Protein AF-A0A7T0C0B8-F1 (afdb_monomer_lite)

Radius of gyration: 15.34 Å; chains: 1; bounding box: 35×32×50 Å

Organism: NCBI:txid2705534

Structure (mmCIF, N/CA/C/O backbone):
data_AF-A0A7T0C0B8-F1
#
_entry.id   AF-A0A7T0C0B8-F1
#
loop_
_atom_site.group_PDB
_atom_site.id
_atom_site.type_symbol
_atom_site.label_atom_id
_atom_site.label_alt_id
_atom_site.label_comp_id
_atom_site.label_asym_id
_atom_site.label_entity_id
_atom_site.label_seq_id
_atom_site.pdbx_PDB_ins_code
_atom_site.Cartn_x
_atom_site.Cartn_y
_atom_site.Cartn_z
_atom_site.occupancy
_atom_site.B_iso_or_equiv
_atom_site.auth_seq_id
_atom_site.auth_comp_id
_atom_site.auth_asym_id
_atom_site.auth_atom_id
_atom_site.pdbx_PDB_model_num
ATOM 1 N N . MET A 1 1 ? 10.229 -8.286 -28.063 1.00 73.81 1 MET A N 1
ATOM 2 C CA . MET A 1 1 ? 9.673 -7.223 -27.199 1.00 73.81 1 MET A CA 1
ATOM 3 C C . MET A 1 1 ? 10.512 -5.974 -27.407 1.00 73.81 1 MET A C 1
ATOM 5 O O . MET A 1 1 ? 11.732 -6.103 -27.375 1.00 73.81 1 MET A O 1
ATOM 9 N N . SER A 1 2 ? 9.906 -4.822 -27.710 1.00 91.25 2 SER A N 1
ATOM 10 C CA . SER A 1 2 ? 10.667 -3.584 -27.929 1.00 91.25 2 SER A CA 1
ATOM 11 C C . SER A 1 2 ? 11.226 -3.025 -26.610 1.00 91.25 2 SER A C 1
ATOM 13 O O . SER A 1 2 ? 10.792 -3.414 -25.524 1.00 91.25 2 SER A O 1
ATOM 15 N N . SER A 1 3 ? 12.187 -2.099 -26.694 1.00 87.25 3 SER A N 1
ATOM 16 C CA . SER A 1 3 ? 12.702 -1.374 -25.517 1.00 87.25 3 SER A CA 1
ATOM 17 C C . SER A 1 3 ? 11.592 -0.594 -24.791 1.00 87.25 3 SER A C 1
ATOM 19 O O . SER A 1 3 ? 11.528 -0.570 -23.559 1.00 87.25 3 SER A O 1
ATOM 21 N N . LEU A 1 4 ? 10.658 -0.022 -25.561 1.00 87.75 4 LEU A N 1
ATOM 22 C CA . LEU A 1 4 ? 9.497 0.680 -25.022 1.00 87.75 4 LEU A CA 1
ATOM 23 C C . LEU A 1 4 ? 8.561 -0.279 -24.278 1.00 87.75 4 LEU A C 1
ATOM 25 O O . LEU A 1 4 ? 8.197 -0.002 -23.139 1.00 87.75 4 LEU A O 1
ATOM 29 N N . ASP A 1 5 ? 8.248 -1.436 -24.868 1.00 87.81 5 ASP A N 1
ATOM 30 C CA . ASP A 1 5 ? 7.419 -2.457 -24.214 1.00 87.81 5 ASP A CA 1
ATOM 31 C C . ASP A 1 5 ? 8.063 -2.926 -22.904 1.00 87.81 5 ASP A C 1
ATOM 33 O O . ASP A 1 5 ? 7.402 -3.036 -21.872 1.00 87.81 5 ASP A O 1
ATOM 37 N N . ARG A 1 6 ? 9.382 -3.152 -22.915 1.00 88.12 6 ARG A N 1
ATOM 38 C CA . ARG A 1 6 ? 10.131 -3.553 -21.719 1.00 88.12 6 ARG A CA 1
ATOM 39 C C . ARG A 1 6 ? 9.990 -2.531 -20.595 1.00 88.12 6 ARG A C 1
ATOM 41 O O . ARG A 1 6 ? 9.699 -2.902 -19.458 1.00 88.12 6 ARG A O 1
ATOM 48 N N . THR A 1 7 ? 10.114 -1.252 -20.931 1.00 87.81 7 THR A N 1
ATOM 49 C CA . THR A 1 7 ? 9.954 -0.153 -19.977 1.00 87.81 7 THR A CA 1
ATOM 50 C C . THR A 1 7 ? 8.516 -0.061 -19.469 1.00 87.81 7 THR A C 1
ATOM 52 O O . THR A 1 7 ? 8.295 0.062 -18.268 1.00 87.81 7 THR A O 1
ATOM 55 N N . MET A 1 8 ? 7.522 -0.155 -20.351 1.00 85.81 8 MET A N 1
ATOM 56 C CA . MET A 1 8 ? 6.117 0.000 -19.969 1.00 85.81 8 MET A CA 1
ATOM 57 C C . MET A 1 8 ? 5.591 -1.163 -19.125 1.00 85.81 8 MET A C 1
ATOM 59 O O . MET A 1 8 ? 4.790 -0.938 -18.218 1.00 85.81 8 MET A O 1
ATOM 63 N N . PHE A 1 9 ? 6.039 -2.394 -19.384 1.00 85.50 9 PHE A N 1
ATOM 64 C CA . PHE A 1 9 ? 5.460 -3.586 -18.759 1.00 85.50 9 PHE A CA 1
ATOM 65 C C . PHE A 1 9 ? 6.327 -4.216 -17.670 1.00 85.50 9 PHE A C 1
ATOM 67 O O . PHE A 1 9 ? 5.768 -4.788 -16.735 1.00 85.50 9 PHE A O 1
ATOM 74 N N . LEU A 1 10 ? 7.656 -4.075 -17.729 1.00 86.81 10 LEU A N 1
ATOM 75 C CA . LEU A 1 10 ? 8.565 -4.725 -16.779 1.00 86.81 10 LEU A CA 1
ATOM 76 C C . LEU A 1 10 ? 9.329 -3.727 -15.907 1.00 86.81 10 LEU A C 1
ATOM 78 O O . LEU A 1 10 ? 9.302 -3.829 -14.686 1.00 86.81 10 LEU A O 1
ATOM 82 N N . GLU A 1 11 ? 9.979 -2.738 -16.505 1.00 88.94 11 GLU A N 1
ATOM 83 C CA . GLU A 1 11 ? 11.064 -2.013 -15.829 1.00 88.94 11 GLU A CA 1
ATOM 84 C C . GLU A 1 11 ? 10.658 -0.668 -15.240 1.00 88.94 11 GLU A C 1
ATOM 86 O O . GLU A 1 11 ? 11.042 -0.339 -14.124 1.00 88.94 11 GLU A O 1
ATOM 91 N N . GLY A 1 12 ? 9.848 0.102 -15.960 1.00 86.75 12 GLY A N 1
ATOM 92 C CA . GLY A 1 12 ? 9.542 1.473 -15.589 1.00 86.75 12 GLY A CA 1
ATOM 93 C C . GLY A 1 12 ? 8.813 1.590 -14.253 1.00 86.75 12 GLY A C 1
ATOM 94 O O . GLY A 1 12 ? 8.119 0.678 -13.798 1.00 86.75 12 GLY A O 1
ATOM 95 N N . MET A 1 13 ? 8.896 2.778 -13.663 1.00 87.12 13 MET A N 1
ATOM 96 C CA . MET A 1 13 ? 8.198 3.159 -12.432 1.00 87.12 13 MET A CA 1
ATOM 97 C C . MET A 1 13 ? 6.720 2.720 -12.434 1.00 87.12 13 MET A C 1
ATOM 99 O O . MET A 1 13 ? 6.262 2.030 -11.527 1.00 87.12 13 MET A O 1
ATOM 103 N N . ASN A 1 14 ? 6.009 2.980 -13.533 1.00 88.44 14 ASN A N 1
ATOM 104 C CA . ASN A 1 14 ? 4.586 2.658 -13.691 1.00 88.44 14 ASN A CA 1
ATOM 105 C C . ASN A 1 14 ? 4.307 1.240 -14.226 1.00 88.44 14 ASN A C 1
ATOM 107 O O . ASN A 1 14 ? 3.158 0.928 -14.541 1.00 88.44 14 ASN A O 1
ATOM 111 N N . SER A 1 15 ? 5.326 0.392 -14.381 1.00 91.06 15 SER A N 1
ATOM 112 C CA . SER A 1 15 ? 5.143 -0.969 -14.891 1.00 91.06 15 SER A CA 1
ATOM 113 C C . SER A 1 15 ? 4.369 -1.844 -13.902 1.00 91.06 15 SER A C 1
ATOM 115 O O . SER A 1 15 ? 4.496 -1.675 -12.687 1.00 91.06 15 SER A O 1
ATOM 117 N N . GLY A 1 16 ? 3.608 -2.814 -14.412 1.00 90.44 16 GLY A N 1
ATOM 118 C CA . GLY A 1 16 ? 2.847 -3.771 -13.597 1.00 90.44 16 GLY A CA 1
ATOM 119 C C . GLY A 1 16 ? 3.688 -4.879 -12.948 1.00 90.44 16 GLY A C 1
ATOM 120 O O . GLY A 1 16 ? 3.125 -5.786 -12.336 1.00 90.44 16 GLY A O 1
ATOM 121 N N . TYR A 1 17 ? 5.015 -4.840 -13.084 1.00 93.12 17 TYR A N 1
ATOM 122 C CA . TYR A 1 17 ? 5.908 -5.822 -12.472 1.00 93.12 17 TYR A CA 1
ATOM 123 C C . TYR A 1 17 ? 5.776 -5.814 -10.943 1.00 93.12 17 TYR A C 1
ATOM 125 O O . TYR A 1 17 ? 5.729 -4.748 -10.325 1.00 93.12 17 TYR A O 1
ATOM 133 N N . GLY A 1 18 ? 5.713 -6.999 -10.331 1.00 94.25 18 GLY A N 1
ATOM 134 C CA . GLY A 1 18 ? 5.539 -7.162 -8.886 1.00 94.25 18 GLY A CA 1
ATOM 135 C C . GLY A 1 18 ? 4.083 -7.122 -8.407 1.00 94.25 18 GLY A C 1
ATOM 136 O O . GLY A 1 18 ? 3.827 -7.429 -7.245 1.00 94.25 18 GLY A O 1
ATOM 137 N N . VAL A 1 19 ? 3.109 -6.760 -9.260 1.00 95.62 19 VAL A N 1
ATOM 138 C CA . VAL A 1 19 ? 1.687 -6.690 -8.859 1.00 95.62 19 VAL A CA 1
ATOM 139 C C . VAL A 1 19 ? 1.158 -8.063 -8.459 1.00 95.62 19 VAL A C 1
ATOM 141 O O . VAL A 1 19 ? 0.466 -8.176 -7.452 1.00 95.62 19 VAL A O 1
ATOM 144 N N . LYS A 1 20 ? 1.476 -9.111 -9.226 1.00 96.50 20 LYS A N 1
ATOM 145 C CA . LYS A 1 20 ? 0.995 -10.471 -8.948 1.00 96.50 20 LYS A CA 1
ATOM 146 C C . LYS A 1 20 ? 1.5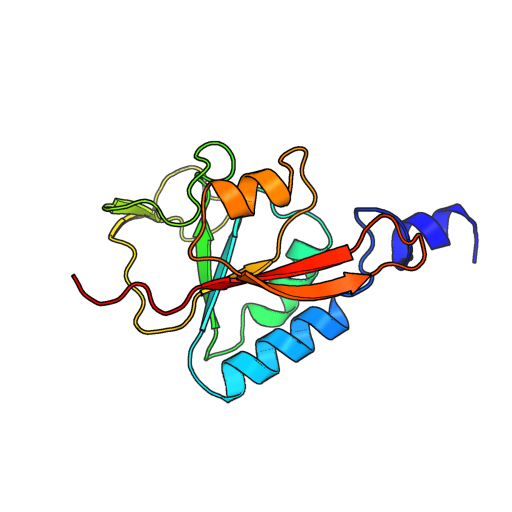12 -10.965 -7.597 1.00 96.50 20 LYS A C 1
ATOM 148 O O . LYS A 1 20 ? 0.748 -11.513 -6.808 1.00 96.50 20 LYS A O 1
ATOM 153 N N . GLU A 1 21 ? 2.793 -10.750 -7.333 1.00 97.38 21 GLU A N 1
ATOM 154 C CA . GLU A 1 21 ? 3.475 -11.143 -6.106 1.00 97.38 21 GLU A CA 1
ATOM 155 C C . GLU A 1 21 ? 2.954 -10.345 -4.904 1.00 97.38 21 GLU A C 1
ATOM 157 O O . GLU A 1 21 ? 2.677 -10.922 -3.854 1.00 97.38 21 GLU A O 1
ATOM 162 N N . ALA A 1 22 ? 2.732 -9.038 -5.076 1.00 97.44 22 ALA A N 1
ATOM 163 C CA . ALA A 1 22 ? 2.128 -8.178 -4.063 1.00 97.44 22 ALA A CA 1
ATOM 164 C C . ALA A 1 22 ? 0.701 -8.607 -3.702 1.00 97.44 22 ALA A C 1
ATOM 166 O O . ALA A 1 22 ? 0.357 -8.678 -2.523 1.00 97.44 22 ALA A O 1
ATOM 167 N N . VAL A 1 23 ? -0.120 -8.927 -4.707 1.00 97.75 23 VAL A N 1
ATOM 168 C CA . VAL A 1 23 ? -1.484 -9.439 -4.514 1.00 97.75 23 VAL A CA 1
ATOM 169 C C . VAL A 1 23 ? -1.454 -10.770 -3.771 1.00 97.75 23 VAL A C 1
ATOM 171 O O . VAL A 1 23 ? -2.162 -10.910 -2.778 1.00 97.75 23 VAL A O 1
ATOM 174 N N . ALA A 1 24 ? -0.610 -11.713 -4.197 1.00 98.00 24 ALA A N 1
ATOM 175 C CA . ALA A 1 24 ? -0.488 -13.016 -3.547 1.00 98.00 24 ALA A CA 1
ATOM 176 C C . ALA A 1 24 ? -0.046 -12.886 -2.081 1.00 98.00 24 ALA A C 1
ATOM 178 O O . ALA A 1 24 ? -0.616 -13.532 -1.205 1.00 98.00 24 ALA A O 1
ATOM 179 N N . TYR A 1 25 ? 0.922 -12.009 -1.801 1.00 98.12 25 TYR A N 1
ATOM 180 C CA . TYR A 1 25 ? 1.361 -11.721 -0.439 1.00 98.12 25 TYR A CA 1
ATOM 181 C C . TYR A 1 25 ? 0.225 -11.154 0.424 1.00 98.12 25 TYR A C 1
ATOM 183 O O . TYR A 1 25 ? -0.029 -11.661 1.512 1.00 98.12 25 TYR A O 1
ATOM 191 N N . LEU A 1 26 ? -0.496 -10.137 -0.057 1.00 97.94 26 LEU A N 1
ATOM 192 C CA . LEU A 1 26 ? -1.590 -9.522 0.703 1.00 97.94 26 LEU A CA 1
ATOM 193 C C . LEU A 1 26 ? -2.783 -10.472 0.884 1.00 97.94 26 LEU A C 1
ATOM 195 O O . LEU A 1 26 ? -3.421 -10.447 1.933 1.00 97.94 26 LEU A O 1
ATOM 199 N N . GLN A 1 27 ? -3.057 -11.342 -0.091 1.00 97.62 27 GLN A N 1
ATOM 200 C CA . GLN A 1 27 ? -4.043 -12.416 0.051 1.00 97.62 27 GLN A CA 1
ATOM 201 C C . GLN A 1 27 ? -3.625 -13.433 1.114 1.00 97.62 27 GLN A C 1
ATOM 203 O O . GLN A 1 27 ? -4.453 -13.809 1.935 1.00 97.62 27 GLN A O 1
ATOM 208 N N . ASP A 1 28 ? -2.355 -13.847 1.148 1.00 97.75 28 ASP A N 1
ATOM 209 C CA . ASP A 1 28 ? -1.847 -14.731 2.204 1.00 97.75 28 ASP A CA 1
ATOM 210 C C . ASP A 1 28 ? -2.005 -14.097 3.594 1.00 97.75 28 ASP A C 1
ATOM 212 O O . ASP A 1 28 ? -2.457 -14.760 4.526 1.00 97.75 28 ASP A O 1
ATOM 216 N N . GLN A 1 29 ? -1.720 -12.798 3.729 1.00 97.31 29 GLN A N 1
ATOM 217 C CA . GLN A 1 29 ? -1.958 -12.076 4.982 1.00 97.31 29 GLN A CA 1
ATOM 218 C C . GLN A 1 29 ? -3.450 -12.055 5.352 1.00 97.31 29 GLN A C 1
ATOM 220 O O . GLN A 1 29 ? -3.800 -12.379 6.484 1.00 97.31 29 GLN A O 1
ATOM 225 N N . ALA A 1 30 ? -4.330 -11.762 4.391 1.00 96.44 30 ALA A N 1
ATOM 226 C CA . ALA A 1 30 ? -5.780 -11.730 4.592 1.00 96.44 30 ALA A CA 1
ATOM 227 C C . ALA A 1 30 ? -6.396 -13.114 4.892 1.00 96.44 30 ALA A C 1
ATOM 229 O O . ALA A 1 30 ? -7.435 -13.219 5.546 1.00 96.44 30 ALA A O 1
ATOM 230 N N . ASN A 1 31 ? -5.761 -14.197 4.440 1.00 96.00 31 ASN A N 1
ATOM 231 C CA . ASN A 1 31 ? -6.177 -15.565 4.756 1.00 96.00 31 ASN A CA 1
ATOM 232 C C . ASN A 1 31 ? -5.872 -15.947 6.212 1.00 96.00 31 ASN A C 1
ATOM 234 O O . ASN A 1 31 ? -6.526 -16.831 6.761 1.00 96.00 31 ASN A O 1
ATOM 238 N N . ARG A 1 32 ? -4.896 -15.285 6.847 1.00 95.81 32 ARG A N 1
ATOM 239 C CA . ARG A 1 32 ? -4.542 -15.494 8.263 1.00 95.81 32 ARG A CA 1
ATOM 240 C C . ARG A 1 32 ? -5.424 -14.689 9.216 1.00 95.81 32 ARG A C 1
ATOM 242 O O . ARG A 1 32 ? -5.489 -15.008 10.399 1.00 95.81 32 ARG A O 1
ATOM 249 N N . GLY A 1 33 ? -6.087 -13.654 8.713 1.00 94.19 33 GLY A N 1
ATOM 250 C CA . GLY A 1 33 ? -7.017 -12.824 9.465 1.00 94.19 33 GLY A CA 1
ATOM 251 C C . GLY A 1 33 ? -7.343 -11.525 8.727 1.00 94.19 33 GLY A C 1
ATOM 252 O O . GLY A 1 33 ? -6.721 -11.231 7.707 1.00 94.19 33 GLY A O 1
ATOM 253 N N . PRO A 1 34 ? -8.311 -10.737 9.225 1.00 95.00 34 PRO A N 1
ATOM 254 C CA . PRO A 1 34 ? -8.645 -9.441 8.644 1.00 95.00 34 PRO A CA 1
ATOM 255 C C . PRO A 1 34 ? -7.432 -8.506 8.592 1.00 95.00 34 PRO A C 1
ATOM 257 O O . PRO A 1 34 ? -6.643 -8.456 9.536 1.00 95.00 34 PRO A O 1
ATOM 260 N N . ILE A 1 35 ? -7.309 -7.743 7.506 1.00 95.44 35 ILE A N 1
ATOM 261 C CA . ILE A 1 35 ? -6.293 -6.701 7.328 1.00 95.44 35 ILE A CA 1
ATOM 262 C C . ILE A 1 35 ? -6.937 -5.416 6.803 1.00 95.44 35 ILE A C 1
ATOM 264 O O . ILE A 1 35 ? -7.965 -5.456 6.125 1.00 95.44 35 ILE A O 1
ATOM 268 N N . VAL A 1 36 ? -6.280 -4.284 7.044 1.00 93.88 36 VAL A N 1
ATOM 269 C CA . VAL A 1 36 ? -6.616 -3.010 6.396 1.00 93.88 36 VAL A CA 1
ATOM 270 C C . VAL A 1 36 ? -5.576 -2.716 5.324 1.00 93.88 36 VAL A C 1
ATOM 272 O O . VAL A 1 36 ? -4.379 -2.732 5.599 1.00 93.88 36 VAL A O 1
ATOM 275 N N . LEU A 1 37 ? -6.010 -2.413 4.106 1.00 94.06 37 LEU A N 1
ATOM 276 C CA . LEU A 1 37 ? -5.160 -1.928 3.026 1.00 94.06 37 LEU A CA 1
ATOM 277 C C . LEU A 1 37 ? -5.369 -0.421 2.854 1.00 94.06 37 LEU A C 1
ATOM 279 O O . LEU A 1 37 ? -6.373 0.024 2.297 1.00 94.06 37 LEU A O 1
ATOM 283 N N . ALA A 1 38 ? -4.397 0.360 3.319 1.00 92.62 38 ALA A N 1
ATOM 284 C CA . ALA A 1 38 ? -4.353 1.798 3.117 1.00 92.62 38 ALA A CA 1
ATOM 285 C C . ALA A 1 38 ? -3.966 2.131 1.666 1.00 92.62 38 ALA A C 1
ATOM 287 O O . ALA A 1 38 ? -2.997 1.595 1.120 1.00 92.62 38 ALA A O 1
ATOM 288 N N . VAL A 1 39 ? -4.709 3.048 1.045 1.00 89.44 39 VAL A N 1
ATOM 289 C CA . VAL A 1 39 ? -4.528 3.461 -0.353 1.00 89.44 39 VAL A CA 1
ATOM 290 C C . VAL A 1 39 ? -4.502 4.980 -0.444 1.00 89.44 39 VAL A C 1
ATOM 292 O O . VAL A 1 39 ? -5.467 5.639 -0.057 1.00 89.44 39 VAL A O 1
ATOM 295 N N . SER A 1 40 ? -3.420 5.539 -0.989 1.00 87.94 40 SER A N 1
ATOM 296 C CA . SER A 1 40 ? -3.273 6.989 -1.165 1.00 87.94 40 SER A CA 1
ATOM 297 C C . SER A 1 40 ? -4.359 7.601 -2.062 1.00 87.94 40 SER A C 1
ATOM 299 O O . SER A 1 40 ? -5.055 6.900 -2.797 1.00 87.94 40 SER A O 1
ATOM 301 N N . SER A 1 41 ? -4.488 8.933 -2.042 1.00 78.38 41 SER A N 1
ATOM 302 C CA . SER A 1 41 ? -5.380 9.671 -2.961 1.00 78.38 41 SER A CA 1
ATOM 303 C C . SER A 1 41 ? -5.080 9.399 -4.438 1.00 78.38 41 SER A C 1
ATOM 305 O O . SER A 1 41 ? -5.981 9.367 -5.275 1.00 78.38 41 SER A O 1
ATOM 307 N N . LYS A 1 42 ? -3.796 9.240 -4.772 1.00 80.81 42 LYS A N 1
ATOM 308 C CA . LYS A 1 42 ? -3.289 9.089 -6.140 1.00 80.81 42 LYS A CA 1
ATOM 309 C C . LYS A 1 42 ? -2.280 7.937 -6.186 1.00 80.81 42 LYS A C 1
ATOM 311 O O . LYS A 1 42 ? -1.081 8.191 -6.260 1.00 80.81 42 LYS A O 1
ATOM 316 N N . PRO A 1 43 ? -2.748 6.681 -6.099 1.00 81.19 43 PRO A N 1
ATOM 317 C CA . PRO A 1 43 ? -1.872 5.515 -6.022 1.00 81.19 43 PRO A CA 1
ATOM 318 C C . PRO A 1 43 ? -1.074 5.304 -7.313 1.00 81.19 43 PRO A C 1
ATOM 320 O O . PRO A 1 43 ? 0.115 5.009 -7.249 1.00 81.19 43 PRO A O 1
ATOM 323 N N . GLY A 1 44 ? -1.714 5.492 -8.475 1.00 86.44 44 GLY A N 1
ATOM 324 C CA . GLY A 1 44 ? -1.099 5.240 -9.777 1.00 86.44 44 GLY A CA 1
ATOM 325 C C . GLY A 1 44 ? -0.695 3.776 -9.962 1.00 86.44 44 GLY A C 1
ATOM 326 O O . GLY A 1 44 ? -0.951 2.920 -9.113 1.00 86.44 44 GLY A O 1
ATOM 327 N N . ASN A 1 45 ? -0.051 3.464 -11.083 1.00 88.12 45 ASN A N 1
ATOM 328 C CA . ASN A 1 45 ? 0.548 2.144 -11.263 1.00 88.12 45 ASN A CA 1
ATOM 329 C C . ASN A 1 45 ? 1.883 2.062 -10.501 1.00 88.12 45 ASN A C 1
ATOM 331 O O . ASN A 1 45 ? 2.618 3.048 -10.472 1.00 88.12 45 ASN A O 1
ATOM 335 N N . PRO A 1 46 ? 2.240 0.899 -9.926 1.00 90.88 46 PRO A N 1
ATOM 336 C CA . PRO A 1 46 ? 1.514 -0.377 -9.946 1.00 90.88 46 PRO A CA 1
ATOM 337 C C . PRO A 1 46 ? 0.438 -0.533 -8.856 1.00 90.88 46 PRO A C 1
ATOM 339 O O . PRO A 1 46 ? -0.306 -1.514 -8.876 1.00 90.88 46 PRO A O 1
ATOM 342 N N . THR A 1 47 ? 0.338 0.403 -7.912 1.00 90.94 47 THR A N 1
ATOM 343 C CA . THR A 1 47 ? -0.548 0.316 -6.739 1.00 90.94 47 THR A CA 1
ATOM 344 C C . THR A 1 47 ? -2.024 0.124 -7.106 1.00 90.94 47 THR A C 1
ATOM 346 O O . THR A 1 47 ? -2.724 -0.660 -6.466 1.00 90.94 47 THR A O 1
ATOM 349 N N . ASP A 1 48 ? -2.493 0.759 -8.181 1.00 90.75 48 ASP A N 1
ATOM 350 C CA . ASP A 1 48 ? -3.846 0.570 -8.711 1.00 90.75 48 ASP A CA 1
ATOM 351 C C . ASP A 1 48 ? -4.115 -0.867 -9.165 1.00 90.75 48 ASP A C 1
ATOM 353 O O . ASP A 1 48 ? -5.206 -1.392 -8.935 1.00 90.75 48 ASP A O 1
ATOM 357 N N . GLY A 1 49 ? -3.113 -1.531 -9.746 1.00 91.94 49 GLY A N 1
ATOM 358 C CA . GLY A 1 49 ? -3.201 -2.944 -10.100 1.00 91.94 49 GLY A CA 1
ATOM 359 C C . GLY A 1 49 ? -3.460 -3.806 -8.867 1.00 91.94 49 GLY A C 1
ATOM 360 O O . GLY A 1 49 ? -4.393 -4.606 -8.865 1.00 91.94 49 GLY A O 1
ATOM 361 N N . VAL A 1 50 ? -2.698 -3.587 -7.791 1.00 94.50 50 VAL A N 1
ATOM 362 C CA . VAL A 1 50 ? -2.869 -4.313 -6.522 1.00 94.50 50 VAL A CA 1
ATOM 363 C C . VAL A 1 50 ? -4.277 -4.105 -5.955 1.00 94.50 50 VAL A C 1
ATOM 365 O O . VAL A 1 50 ? -4.963 -5.074 -5.633 1.00 94.50 50 VAL A O 1
ATOM 368 N N . LEU A 1 51 ? -4.755 -2.858 -5.912 1.00 92.19 51 LEU A N 1
ATOM 369 C CA . LEU A 1 51 ? -6.096 -2.535 -5.419 1.00 92.19 51 LEU A CA 1
ATOM 370 C C . LEU A 1 51 ? -7.205 -3.241 -6.215 1.00 92.19 51 LEU A C 1
ATOM 372 O O . LEU A 1 51 ? -8.138 -3.785 -5.625 1.00 92.19 51 LEU A O 1
ATOM 376 N N . ILE A 1 52 ? -7.122 -3.248 -7.549 1.00 91.50 52 ILE A N 1
ATOM 377 C CA . ILE A 1 52 ? -8.157 -3.839 -8.411 1.00 91.50 52 ILE A CA 1
ATOM 378 C C . ILE A 1 52 ? -8.347 -5.332 -8.119 1.00 91.50 52 ILE A C 1
ATOM 380 O O . ILE A 1 52 ? -9.492 -5.792 -8.068 1.00 91.50 52 ILE A O 1
ATOM 384 N N . TYR A 1 53 ? -7.256 -6.072 -7.905 1.00 94.31 53 TYR A N 1
ATOM 385 C CA . TYR A 1 53 ? -7.313 -7.504 -7.596 1.00 94.31 53 TYR A CA 1
ATOM 386 C C . TYR A 1 53 ? -7.786 -7.794 -6.164 1.00 94.31 53 TYR A C 1
ATOM 388 O O . TYR A 1 53 ? -8.375 -8.849 -5.920 1.00 94.31 53 TYR A O 1
ATOM 396 N N . LEU A 1 54 ? -7.573 -6.867 -5.224 1.00 94.38 54 LEU A N 1
ATOM 397 C CA . LEU A 1 54 ? -7.894 -7.068 -3.807 1.00 94.38 54 LEU A CA 1
ATOM 398 C C . LEU A 1 54 ? -9.261 -6.515 -3.378 1.00 94.38 54 LEU A C 1
ATOM 400 O O . LEU A 1 54 ? -9.799 -6.977 -2.380 1.00 94.38 54 LEU A O 1
ATOM 404 N N . ARG A 1 55 ? -9.882 -5.600 -4.136 1.00 87.06 55 ARG A N 1
ATOM 405 C CA . ARG A 1 55 ? -11.115 -4.881 -3.729 1.00 87.06 55 ARG A CA 1
ATOM 406 C C . ARG A 1 55 ? -12.343 -5.743 -3.385 1.00 87.06 55 ARG A C 1
ATOM 408 O O . ARG A 1 55 ? -13.321 -5.209 -2.881 1.00 87.06 55 ARG A O 1
ATOM 415 N N . LYS A 1 56 ? -12.355 -7.029 -3.753 1.00 88.44 56 LYS A N 1
ATOM 416 C CA . LYS A 1 56 ? -13.457 -7.972 -3.467 1.00 88.44 56 LYS A CA 1
ATOM 417 C C . LYS A 1 56 ? -13.070 -9.058 -2.456 1.00 88.44 56 LYS A C 1
ATOM 419 O O . LYS A 1 56 ? -13.828 -10.004 -2.270 1.00 88.44 56 LYS A O 1
ATOM 424 N N . GLN A 1 57 ? -11.886 -8.967 -1.854 1.00 91.81 57 GLN A N 1
ATOM 425 C CA . GLN A 1 57 ? -11.430 -9.920 -0.847 1.00 91.81 57 GLN A CA 1
ATOM 426 C C . GLN A 1 57 ? -12.118 -9.616 0.486 1.00 91.81 57 GLN A C 1
ATOM 428 O O . GLN A 1 57 ? -11.988 -8.514 1.004 1.00 91.81 57 GLN A O 1
ATOM 433 N N . ALA A 1 58 ? -12.845 -10.590 1.040 1.00 90.94 58 ALA A N 1
ATOM 434 C CA . ALA A 1 58 ? -13.700 -10.381 2.214 1.00 90.94 58 ALA A CA 1
ATOM 435 C C . ALA A 1 58 ? -12.931 -9.948 3.477 1.00 90.94 58 ALA A C 1
ATOM 437 O O . ALA A 1 58 ? -13.453 -9.179 4.275 1.00 90.94 58 ALA A O 1
ATOM 438 N N . ASN A 1 59 ? -11.685 -10.404 3.629 1.00 95.62 59 ASN A N 1
ATOM 439 C CA . ASN A 1 59 ? -10.838 -10.101 4.787 1.00 95.62 59 ASN A CA 1
ATOM 440 C C . ASN A 1 59 ? -9.938 -8.871 4.574 1.00 95.62 59 ASN A C 1
ATOM 442 O O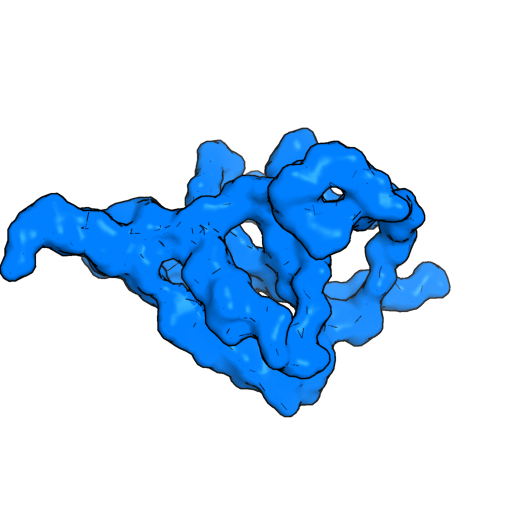 . ASN A 1 59 ? -8.994 -8.669 5.335 1.00 95.62 59 ASN A O 1
ATOM 446 N N . ILE A 1 60 ? -10.185 -8.076 3.529 1.00 94.69 60 ILE A N 1
ATOM 447 C CA . ILE A 1 60 ? -9.425 -6.857 3.248 1.00 94.69 60 ILE A CA 1
ATOM 448 C C . ILE A 1 60 ? -10.373 -5.667 3.295 1.00 94.69 60 ILE A C 1
ATOM 450 O O . ILE A 1 60 ? -11.196 -5.471 2.402 1.00 94.69 60 ILE A O 1
ATOM 454 N N . GLU A 1 61 ? -10.205 -4.834 4.312 1.00 91.00 61 GLU A N 1
ATOM 455 C CA . GLU A 1 61 ? -10.834 -3.522 4.362 1.00 91.00 61 GLU A CA 1
ATOM 456 C C . GLU A 1 61 ? -9.974 -2.515 3.594 1.00 91.00 61 GLU A C 1
ATOM 458 O O . GLU A 1 61 ? -8.768 -2.411 3.819 1.00 91.00 61 GLU A O 1
ATOM 463 N N . ILE A 1 62 ? -10.577 -1.762 2.673 1.00 89.50 62 ILE A N 1
ATOM 464 C CA . ILE A 1 62 ? -9.874 -0.699 1.950 1.00 89.50 62 ILE A CA 1
ATOM 465 C C . ILE A 1 62 ? -10.042 0.612 2.711 1.00 89.50 62 ILE A C 1
ATOM 467 O O . ILE A 1 62 ? -11.145 1.148 2.784 1.00 89.50 62 ILE A O 1
ATOM 471 N N . LEU A 1 63 ? -8.930 1.159 3.201 1.00 87.81 63 LEU A N 1
ATOM 472 C CA . LEU A 1 63 ? -8.886 2.486 3.802 1.00 87.81 63 LEU A CA 1
ATOM 473 C C . LEU A 1 63 ? -8.313 3.484 2.797 1.00 87.81 63 LEU A C 1
ATOM 475 O O . LEU A 1 63 ? -7.122 3.472 2.482 1.00 87.81 63 LEU A O 1
ATOM 479 N N . HIS A 1 64 ? -9.150 4.388 2.306 1.00 87.00 64 HIS A N 1
ATOM 480 C CA . HIS A 1 64 ? -8.670 5.505 1.506 1.00 87.00 64 HIS A CA 1
ATOM 481 C C . HIS A 1 64 ? -8.015 6.558 2.414 1.00 87.00 64 HIS A C 1
ATOM 483 O O . HIS A 1 64 ? -8.630 7.034 3.362 1.00 87.00 64 HIS A O 1
ATOM 489 N N . VAL A 1 65 ? -6.769 6.940 2.109 1.00 88.38 65 VAL A N 1
ATOM 490 C CA . VAL A 1 65 ? -5.992 7.959 2.843 1.00 88.38 65 VAL A CA 1
ATOM 491 C C . VAL A 1 65 ? -5.722 9.177 1.949 1.00 88.38 65 VAL A C 1
ATOM 493 O O . VAL A 1 65 ? -4.602 9.406 1.482 1.00 88.38 65 VAL A O 1
ATOM 496 N N . PRO A 1 66 ? -6.760 9.969 1.633 1.00 85.19 66 PRO A N 1
ATOM 497 C CA . PRO A 1 66 ? -6.686 11.027 0.631 1.00 85.19 66 PRO A CA 1
ATOM 498 C C . PRO A 1 66 ? -5.800 12.202 1.048 1.00 85.19 66 PRO A C 1
ATOM 500 O O . PRO A 1 66 ? -5.265 12.907 0.194 1.00 85.19 66 PRO A O 1
ATOM 503 N N . TRP A 1 67 ? -5.626 12.398 2.356 1.00 86.06 67 TRP A N 1
ATOM 504 C CA . TRP A 1 67 ? -4.753 13.424 2.917 1.00 86.06 67 TRP A CA 1
ATOM 505 C C . TRP A 1 67 ? -3.277 13.148 2.631 1.00 86.06 67 TRP A C 1
ATOM 507 O O . TRP A 1 67 ? -2.480 14.079 2.579 1.00 86.06 67 TRP A O 1
ATOM 517 N N . TRP A 1 68 ? -2.890 11.891 2.428 1.00 88.12 68 TRP A N 1
ATOM 518 C CA . TRP A 1 68 ? -1.508 11.530 2.150 1.00 88.12 68 TRP A CA 1
ATOM 519 C C . TRP A 1 68 ? -1.211 11.665 0.641 1.00 88.12 68 TRP A C 1
ATOM 521 O O . TRP A 1 68 ? -2.043 11.266 -0.185 1.00 88.12 68 TRP A O 1
ATOM 531 N N . PRO A 1 69 ? -0.042 12.208 0.234 1.00 88.50 69 PRO A N 1
ATOM 532 C CA . PRO A 1 69 ? 1.120 12.604 1.047 1.00 88.50 69 PRO A CA 1
ATOM 533 C C . PRO A 1 69 ? 1.127 14.074 1.507 1.00 88.50 69 PRO A C 1
ATOM 535 O O . PRO A 1 69 ? 2.115 14.509 2.091 1.00 88.50 69 PRO A O 1
ATOM 538 N N . LEU A 1 70 ? 0.075 14.860 1.236 1.00 84.62 70 LEU A N 1
ATOM 539 C CA . LEU A 1 70 ? 0.018 16.279 1.636 1.00 84.62 70 LEU A CA 1
ATOM 540 C C . LEU A 1 70 ? 0.127 16.441 3.161 1.00 84.62 70 LEU A C 1
ATOM 542 O O . LEU A 1 70 ? 0.780 17.359 3.651 1.00 84.62 70 LEU A O 1
ATOM 546 N N . HIS A 1 71 ? -0.454 15.498 3.898 1.00 87.19 71 HIS A N 1
ATOM 547 C CA . HIS A 1 71 ? -0.204 15.259 5.308 1.00 87.19 71 HIS A CA 1
ATOM 548 C C . HIS A 1 71 ? 0.675 14.013 5.449 1.00 87.19 71 HIS A C 1
ATOM 550 O O . HIS A 1 71 ? 0.271 12.903 5.104 1.00 87.19 71 HIS A O 1
ATOM 556 N N . GLU A 1 72 ? 1.893 14.204 5.961 1.00 88.88 72 GLU A N 1
ATOM 557 C CA . GLU A 1 72 ? 2.952 13.181 5.958 1.00 88.88 72 GLU A CA 1
ATOM 558 C C . GLU A 1 72 ? 2.631 11.941 6.806 1.00 88.88 72 GLU A C 1
ATOM 560 O O . GLU A 1 72 ? 3.198 10.869 6.574 1.00 88.88 72 GLU A O 1
ATOM 565 N N . ARG A 1 73 ? 1.733 12.078 7.791 1.00 90.31 73 ARG A N 1
ATOM 566 C CA . ARG A 1 73 ? 1.237 10.950 8.580 1.00 90.31 73 ARG A CA 1
ATOM 567 C C . ARG A 1 73 ? 0.146 10.211 7.822 1.00 90.31 73 ARG A C 1
ATOM 569 O O . ARG A 1 73 ? -0.919 10.766 7.563 1.00 90.31 73 ARG A O 1
ATOM 576 N N . LEU A 1 74 ? 0.408 8.944 7.522 1.00 90.50 74 LEU A N 1
ATOM 577 C CA . LEU A 1 74 ? -0.532 8.050 6.865 1.00 90.50 74 LEU A CA 1
ATOM 578 C C . LEU A 1 74 ? -1.762 7.832 7.740 1.00 90.50 74 LEU A C 1
ATOM 580 O O . LEU A 1 74 ? -2.874 7.954 7.247 1.00 90.50 74 LEU A O 1
ATOM 584 N N . ILE A 1 75 ? -1.553 7.593 9.035 1.00 89.44 75 ILE A N 1
ATOM 585 C CA . ILE A 1 75 ? -2.614 7.473 10.032 1.00 89.44 75 ILE A CA 1
ATOM 586 C C . ILE A 1 75 ? -2.474 8.639 11.027 1.00 89.44 75 ILE A C 1
ATOM 588 O O . ILE A 1 75 ? -1.602 8.614 11.903 1.00 89.44 75 ILE A O 1
ATOM 592 N N . PRO A 1 76 ? -3.263 9.718 10.893 1.00 83.81 76 PRO A N 1
ATOM 593 C CA . PRO A 1 76 ? -3.224 10.825 11.839 1.00 83.81 76 PRO A CA 1
ATOM 594 C C . PRO A 1 76 ? -3.775 10.410 13.212 1.00 83.81 76 PRO A C 1
ATOM 596 O O . PRO A 1 76 ? -4.627 9.533 13.332 1.00 83.81 76 PRO A O 1
ATOM 599 N N . LYS A 1 77 ? -3.306 11.082 14.270 1.00 79.56 77 LYS A N 1
ATOM 600 C CA . LYS A 1 77 ? -3.890 10.934 15.609 1.00 79.56 77 LYS A CA 1
ATOM 601 C C . LYS A 1 77 ? -5.223 11.680 15.645 1.00 79.56 77 LYS A C 1
ATOM 603 O O . LYS A 1 77 ? -5.226 12.895 15.474 1.00 79.56 77 LYS A O 1
ATOM 608 N N . GLY A 1 78 ? -6.318 10.976 15.920 1.00 78.31 78 GLY A N 1
ATOM 609 C CA . GLY A 1 78 ? -7.653 11.568 16.013 1.00 78.31 78 GLY A CA 1
ATOM 610 C C . GLY A 1 78 ? -8.523 11.237 14.805 1.00 78.31 78 GLY A C 1
ATOM 611 O O . GLY A 1 78 ? -8.521 10.102 14.336 1.00 78.31 78 GLY A O 1
ATOM 612 N N . GLU A 1 79 ? -9.318 12.206 14.365 1.00 79.94 79 GLU A N 1
ATOM 613 C CA . GLU A 1 79 ? -10.223 12.039 13.229 1.00 79.94 79 GLU A CA 1
ATOM 614 C C . GLU A 1 79 ? -9.525 12.343 11.903 1.00 79.94 79 GLU A C 1
ATOM 616 O O . GLU A 1 79 ? -8.663 13.219 11.823 1.00 79.94 79 GLU A O 1
ATOM 621 N N . ALA A 1 80 ? -9.916 11.612 10.862 1.00 80.19 80 ALA A N 1
ATOM 622 C CA . ALA A 1 80 ? -9.435 11.784 9.503 1.00 80.19 80 ALA A CA 1
ATOM 623 C C . ALA A 1 80 ? -10.611 11.786 8.503 1.00 80.19 80 ALA A C 1
ATOM 625 O O . ALA A 1 80 ? -11.628 11.135 8.768 1.00 80.19 80 ALA A O 1
ATOM 626 N N . PRO A 1 81 ? -10.490 12.491 7.361 1.00 78.88 81 PRO A N 1
ATOM 627 C CA . PRO A 1 81 ? -11.490 12.472 6.290 1.00 78.88 81 PRO A CA 1
ATOM 628 C C . PRO A 1 81 ? -11.675 11.082 5.678 1.00 78.88 81 PRO A C 1
ATOM 630 O O . PRO A 1 81 ? -10.824 10.617 4.933 1.00 78.88 81 PRO A O 1
ATOM 633 N N . ASP A 1 82 ? -12.799 10.424 5.923 1.00 75.81 82 ASP A N 1
ATOM 634 C CA . ASP A 1 82 ? -13.124 9.149 5.288 1.00 75.81 82 ASP A CA 1
ATOM 635 C C . ASP A 1 82 ? -13.835 9.383 3.950 1.00 75.81 82 ASP A C 1
ATOM 637 O O . ASP A 1 82 ? -14.851 10.081 3.878 1.00 75.81 82 ASP A O 1
ATOM 641 N N . HIS A 1 83 ? -13.303 8.798 2.879 1.00 71.31 83 HIS A N 1
ATOM 642 C CA . HIS A 1 83 ? -13.882 8.874 1.542 1.00 71.31 83 HIS A CA 1
ATOM 643 C C . HIS A 1 83 ? -14.282 7.471 1.110 1.00 71.31 83 HIS A C 1
ATOM 645 O O . HIS A 1 83 ? -13.445 6.571 1.072 1.00 71.31 83 HIS A O 1
ATOM 651 N N . ALA A 1 84 ? -15.537 7.303 0.686 1.00 63.78 84 ALA A N 1
ATOM 652 C CA . ALA A 1 84 ? -16.019 6.012 0.200 1.00 63.78 84 ALA A CA 1
ATOM 653 C C . ALA A 1 84 ? -15.249 5.534 -1.050 1.00 63.78 84 ALA A C 1
ATOM 655 O O . ALA A 1 84 ? -15.187 4.338 -1.323 1.00 63.78 84 ALA A O 1
ATOM 656 N N . HIS A 1 85 ? -14.641 6.459 -1.806 1.00 66.25 85 HIS A N 1
ATOM 657 C CA . HIS A 1 85 ? -13.782 6.151 -2.946 1.00 66.25 85 HIS A CA 1
ATOM 658 C C . HIS A 1 85 ? -12.687 7.200 -3.183 1.00 66.25 85 HIS A C 1
ATOM 660 O O . HIS A 1 85 ? -12.902 8.395 -2.995 1.00 66.25 85 HIS A O 1
ATOM 666 N N . LYS A 1 86 ? -11.551 6.770 -3.758 1.00 64.56 86 LYS A N 1
ATOM 667 C CA . LYS A 1 86 ? -10.409 7.643 -4.119 1.00 64.56 86 LYS A CA 1
ATOM 668 C C . LYS A 1 86 ? -10.725 8.810 -5.074 1.00 64.56 86 LYS A C 1
ATOM 670 O O . LYS A 1 86 ? -9.959 9.764 -5.132 1.00 64.56 86 LYS A O 1
ATOM 675 N N . TYR A 1 87 ? -11.812 8.735 -5.848 1.00 66.75 87 TYR A N 1
ATOM 676 C CA . TYR A 1 87 ? -12.220 9.799 -6.782 1.00 66.75 87 TYR A CA 1
ATOM 677 C C . TYR A 1 87 ? -13.235 10.778 -6.187 1.00 66.75 87 TYR A C 1
ATOM 679 O O . TYR A 1 87 ? -13.593 11.764 -6.833 1.00 66.75 87 TYR A O 1
ATOM 687 N N . GLN A 1 88 ? -13.712 10.513 -4.973 1.00 67.69 88 GLN A N 1
ATOM 688 C CA . GLN A 1 88 ? -14.669 11.377 -4.312 1.00 67.69 88 GLN A CA 1
ATOM 689 C C . GLN A 1 88 ? -13.924 12.549 -3.673 1.00 67.69 88 GLN A C 1
ATOM 691 O O . GLN A 1 88 ? -13.018 12.347 -2.868 1.00 67.69 88 GLN A O 1
ATOM 696 N N . LYS A 1 89 ? -14.281 13.776 -4.062 1.00 64.19 89 LYS A N 1
ATOM 697 C CA . LYS A 1 89 ? -13.643 14.996 -3.542 1.00 64.19 89 LYS A CA 1
ATOM 698 C C . LYS A 1 89 ? -14.190 15.414 -2.180 1.00 64.19 89 LYS A C 1
ATOM 700 O O . LYS A 1 89 ? -13.436 15.949 -1.379 1.00 64.19 89 LYS A O 1
ATOM 705 N N . GLU A 1 90 ? -15.461 15.120 -1.923 1.00 68.12 90 GLU A N 1
ATOM 706 C CA . GLU A 1 90 ? -16.112 15.420 -0.650 1.00 68.12 90 GLU A CA 1
ATOM 707 C C . GLU A 1 90 ? -15.957 14.244 0.321 1.00 68.12 90 GLU A C 1
ATOM 709 O O . GLU A 1 90 ? -16.202 13.098 -0.083 1.00 68.12 90 GLU A O 1
ATOM 714 N N . PRO A 1 91 ? -15.556 14.493 1.579 1.00 65.62 91 PRO A N 1
ATOM 715 C CA . PRO A 1 91 ? -15.508 13.449 2.588 1.00 65.62 91 PRO A CA 1
ATOM 716 C C . PRO A 1 91 ? -16.921 12.931 2.857 1.00 65.62 91 PRO A C 1
ATOM 718 O O . PRO A 1 91 ? -17.884 13.692 2.935 1.00 65.62 91 PRO A O 1
ATOM 721 N N . PHE A 1 92 ? -17.042 11.619 3.016 1.00 70.19 92 PHE A N 1
ATOM 722 C CA . PHE A 1 92 ? -18.295 10.990 3.420 1.00 70.19 92 PHE A CA 1
ATOM 723 C C . PHE A 1 92 ? -18.538 11.159 4.928 1.00 70.19 92 PHE A C 1
ATOM 725 O O . PHE A 1 92 ? -19.681 11.272 5.361 1.00 70.19 92 PHE A O 1
ATOM 732 N N . ALA A 1 93 ? -17.464 11.204 5.724 1.00 76.25 93 ALA A N 1
ATOM 733 C CA . ALA A 1 93 ? -17.491 11.505 7.153 1.00 76.25 93 ALA A CA 1
ATOM 734 C C . ALA A 1 93 ? -16.090 11.898 7.651 1.00 76.25 93 ALA A C 1
ATOM 736 O O . ALA A 1 93 ? -15.088 11.601 7.004 1.00 76.25 93 ALA A O 1
ATOM 737 N N . LEU A 1 94 ? -16.001 12.501 8.837 1.00 80.00 94 LEU A N 1
ATOM 738 C CA . LEU A 1 94 ? -14.784 12.429 9.647 1.00 80.00 94 LEU A CA 1
ATOM 739 C C . LEU A 1 94 ? -14.881 11.176 10.516 1.00 80.00 94 LEU A C 1
ATOM 741 O O . LEU A 1 94 ? -15.898 10.955 11.173 1.00 80.00 94 LEU A O 1
ATOM 745 N N . LYS A 1 95 ? -13.847 10.333 10.504 1.00 75.31 95 LYS A N 1
ATOM 746 C CA . LYS A 1 95 ? -13.796 9.134 11.345 1.00 75.31 95 LYS A CA 1
ATOM 747 C C . LYS A 1 95 ? -12.502 9.081 12.125 1.00 75.31 95 LYS A C 1
ATOM 749 O O . LYS A 1 95 ? -11.423 9.312 11.583 1.00 75.31 95 LYS A O 1
ATOM 754 N N . ARG A 1 96 ? -12.599 8.702 13.398 1.00 74.38 96 ARG A N 1
ATOM 755 C CA . ARG A 1 96 ? -11.427 8.262 14.150 1.00 74.38 96 ARG A CA 1
ATOM 756 C C . ARG A 1 96 ? -10.981 6.915 13.592 1.00 74.38 96 ARG A C 1
ATOM 758 O O . ARG A 1 96 ? -11.711 5.928 13.697 1.00 74.38 96 ARG A O 1
ATOM 765 N N . LEU A 1 97 ? -9.789 6.892 13.006 1.00 74.50 97 LEU A N 1
ATOM 766 C CA . LEU A 1 97 ? -9.195 5.668 12.487 1.00 74.50 97 LEU A CA 1
ATOM 767 C C . LEU A 1 97 ? -8.830 4.770 13.667 1.00 74.50 97 LEU A C 1
ATOM 769 O O . LEU A 1 97 ? -7.991 5.121 14.494 1.00 74.50 97 LEU A O 1
ATOM 773 N N . HIS A 1 98 ? -9.494 3.628 13.753 1.00 69.19 98 HIS A N 1
ATOM 774 C CA . HIS A 1 98 ? -9.183 2.563 14.689 1.00 69.19 98 HIS A CA 1
ATOM 775 C C . HIS A 1 98 ? -9.259 1.256 13.913 1.00 69.19 98 HIS A C 1
ATOM 777 O O . HIS A 1 98 ? -10.125 1.084 13.060 1.00 69.19 98 HIS A O 1
ATOM 783 N N . SER A 1 99 ? -8.317 0.363 14.176 1.00 76.12 99 SER A N 1
ATOM 784 C CA . SER A 1 99 ? -8.300 -0.958 13.570 1.00 76.12 99 SER A CA 1
ATOM 785 C C . SER A 1 99 ? -7.664 -1.916 14.555 1.00 76.12 99 SER A C 1
ATOM 787 O O . SER A 1 99 ? -6.522 -1.706 14.969 1.00 76.12 99 SER A O 1
ATOM 789 N N . ASP A 1 100 ? -8.407 -2.966 14.896 1.00 84.88 100 ASP A N 1
ATOM 790 C CA . ASP A 1 100 ? -7.886 -4.131 15.614 1.00 84.88 100 ASP A CA 1
ATOM 791 C C . ASP A 1 100 ? -7.079 -5.046 14.659 1.00 84.88 100 ASP A C 1
ATOM 793 O O . ASP A 1 100 ? -6.404 -5.976 15.095 1.00 84.88 100 ASP A O 1
ATOM 797 N N . ALA A 1 101 ? -7.121 -4.766 13.350 1.00 91.00 101 ALA A N 1
ATOM 798 C CA . ALA A 1 101 ? -6.392 -5.464 12.299 1.00 91.00 101 ALA A CA 1
ATOM 799 C C . ALA A 1 101 ? -5.092 -4.730 11.903 1.00 91.00 101 ALA A C 1
ATOM 801 O O . ALA A 1 101 ? -5.037 -3.494 11.956 1.00 91.00 101 ALA A O 1
ATOM 802 N N . PRO A 1 102 ? -4.050 -5.460 11.461 1.00 95.06 102 PRO A N 1
ATOM 803 C CA . PRO A 1 102 ? -2.828 -4.855 10.943 1.00 95.06 102 PRO A CA 1
ATOM 804 C C . PRO A 1 102 ? -3.099 -4.037 9.676 1.00 95.06 102 PRO A C 1
ATOM 806 O O . PRO A 1 102 ? -3.920 -4.411 8.833 1.00 95.06 102 PRO A O 1
ATOM 809 N N . ILE A 1 103 ? -2.359 -2.938 9.527 1.00 95.25 103 ILE A N 1
ATOM 810 C CA . ILE A 1 103 ? -2.508 -2.012 8.403 1.00 95.25 103 ILE A CA 1
ATOM 811 C C . ILE A 1 103 ? -1.355 -2.207 7.433 1.00 95.25 103 ILE A C 1
ATOM 813 O O . ILE A 1 103 ? -0.190 -2.045 7.791 1.00 95.25 103 ILE A O 1
ATOM 817 N N . PHE A 1 104 ? -1.687 -2.498 6.184 1.00 96.75 104 PHE A N 1
ATOM 818 C CA . PHE A 1 104 ? -0.758 -2.574 5.072 1.00 96.75 104 PHE A CA 1
ATOM 819 C C . PHE A 1 104 ? -0.857 -1.323 4.210 1.00 96.75 104 PHE A C 1
ATOM 821 O O . PHE A 1 104 ? -1.938 -0.791 3.978 1.00 96.75 104 PHE A O 1
ATOM 828 N N . PHE A 1 105 ? 0.280 -0.874 3.694 1.00 96.00 105 PHE A N 1
ATOM 829 C CA . PHE A 1 105 ? 0.370 0.247 2.774 1.00 96.00 105 PHE A CA 1
ATOM 830 C C . PHE A 1 105 ? 1.260 -0.129 1.595 1.00 96.00 105 PHE A C 1
ATOM 832 O O . PHE A 1 105 ? 2.443 -0.431 1.769 1.00 96.00 105 PHE A O 1
ATOM 839 N N . VAL A 1 106 ? 0.685 -0.120 0.394 1.00 95.19 106 VAL A N 1
ATOM 840 C CA . VAL A 1 106 ? 1.438 -0.298 -0.851 1.00 95.19 106 VAL A CA 1
ATOM 841 C C . VAL A 1 106 ? 1.971 1.067 -1.254 1.00 95.19 106 VAL A C 1
ATOM 843 O O . VAL A 1 106 ? 1.196 1.951 -1.627 1.00 95.19 106 VAL A O 1
ATOM 846 N N . TYR A 1 107 ? 3.285 1.244 -1.152 1.00 93.19 107 TYR A N 1
ATOM 847 C CA . TYR A 1 107 ? 3.912 2.537 -1.381 1.00 93.19 107 TYR A CA 1
ATOM 848 C C . TYR A 1 107 ? 3.784 2.929 -2.858 1.00 93.19 107 TYR A C 1
ATOM 850 O O . TYR A 1 107 ? 4.290 2.207 -3.722 1.00 93.19 107 TYR A O 1
ATOM 858 N N . PRO A 1 108 ? 3.096 4.034 -3.189 1.00 89.88 108 PRO A N 1
ATOM 859 C CA . PRO A 1 108 ? 2.976 4.464 -4.570 1.00 89.88 108 PRO A CA 1
ATOM 860 C C . PRO A 1 108 ? 4.270 5.130 -5.028 1.00 89.88 108 PRO A C 1
ATOM 862 O O . PRO A 1 108 ? 4.955 5.791 -4.247 1.00 89.88 108 PRO A O 1
ATOM 865 N N . TYR A 1 109 ? 4.579 5.026 -6.317 1.00 82.94 109 TYR A N 1
ATOM 866 C CA . TYR A 1 109 ? 5.664 5.818 -6.877 1.00 82.94 109 TYR A CA 1
ATOM 867 C C . TYR A 1 109 ? 5.236 7.269 -7.030 1.00 82.94 109 TYR A C 1
ATOM 869 O O . TYR A 1 109 ? 4.500 7.637 -7.945 1.00 82.94 109 TYR A O 1
ATOM 877 N N . ILE A 1 110 ? 5.719 8.096 -6.117 1.00 81.81 110 ILE A N 1
ATOM 878 C CA . ILE A 1 110 ? 5.494 9.534 -6.099 1.00 81.81 110 ILE A CA 1
ATOM 879 C C . ILE A 1 110 ? 6.805 10.249 -5.767 1.00 81.81 110 ILE A C 1
ATOM 881 O O . ILE A 1 110 ? 7.788 9.626 -5.379 1.00 81.81 110 ILE A O 1
ATOM 885 N N . SER A 1 111 ? 6.823 11.576 -5.883 1.00 82.19 111 SER A N 1
ATOM 886 C CA . SER A 1 111 ? 7.992 12.394 -5.533 1.00 82.19 111 SER A CA 1
ATOM 887 C C . SER A 1 111 ? 8.308 12.425 -4.032 1.00 82.19 111 SER A C 1
ATOM 889 O O . SER A 1 111 ? 9.318 12.996 -3.632 1.00 82.19 111 SER A O 1
ATOM 891 N N . TYR A 1 112 ? 7.440 11.860 -3.190 1.00 84.19 112 TYR A N 1
ATOM 892 C CA . TYR A 1 112 ? 7.696 11.706 -1.764 1.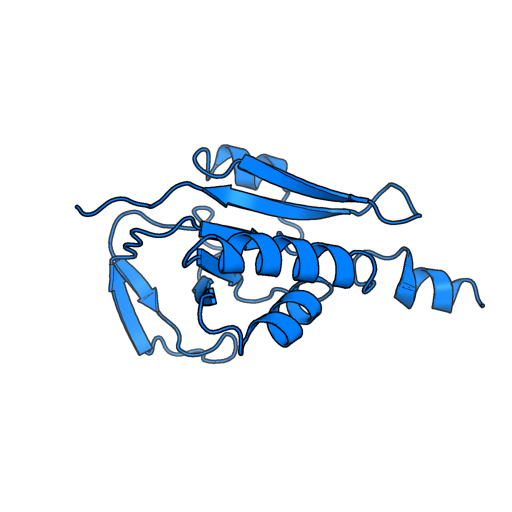00 84.19 112 TYR A CA 1
ATOM 893 C C . TYR A 1 112 ? 8.632 10.501 -1.553 1.00 84.19 112 TYR A C 1
ATOM 895 O O . TYR A 1 112 ? 8.301 9.418 -2.029 1.00 84.19 112 TYR A O 1
ATOM 903 N N . PRO A 1 113 ? 9.792 10.650 -0.886 1.00 88.69 113 PRO A N 1
ATOM 904 C CA . PRO A 1 113 ? 10.722 9.537 -0.688 1.00 88.69 113 PRO A CA 1
ATOM 905 C C . PRO A 1 113 ? 10.241 8.520 0.357 1.00 88.69 113 PRO A C 1
ATOM 907 O O . PRO A 1 113 ? 9.729 8.890 1.420 1.00 88.69 113 PRO A O 1
ATOM 910 N N . ALA A 1 114 ? 10.493 7.233 0.110 1.00 89.75 114 ALA A N 1
ATOM 911 C CA . ALA A 1 114 ? 10.150 6.145 1.032 1.00 89.75 114 ALA A CA 1
ATOM 912 C C . ALA A 1 114 ? 10.848 6.277 2.401 1.00 89.75 114 ALA A C 1
ATOM 914 O O . ALA A 1 114 ? 10.265 5.990 3.446 1.00 89.75 114 ALA A O 1
ATOM 915 N N . GLU A 1 115 ? 12.076 6.791 2.424 1.00 91.12 115 GLU A N 1
ATOM 916 C CA . GLU A 1 115 ? 12.825 7.080 3.655 1.00 91.12 115 GLU A CA 1
ATOM 917 C C . GLU A 1 115 ? 12.127 8.147 4.511 1.00 91.12 115 GLU A C 1
ATOM 919 O O . GLU A 1 115 ? 11.979 7.988 5.727 1.00 91.12 115 GLU A O 1
ATOM 924 N N . SER A 1 116 ? 11.627 9.208 3.869 1.00 93.25 116 SER A N 1
ATOM 925 C CA . SER A 1 116 ? 10.833 10.251 4.525 1.00 93.25 116 SER A CA 1
ATOM 926 C C . SER A 1 116 ? 9.539 9.680 5.096 1.00 93.25 116 SER A C 1
ATOM 928 O O . SER A 1 116 ? 9.182 9.999 6.230 1.00 93.25 116 SER A O 1
ATOM 930 N N . PHE A 1 117 ? 8.881 8.777 4.363 1.00 94.06 117 PHE A N 1
ATOM 931 C CA . PHE A 1 117 ? 7.699 8.075 4.855 1.00 94.06 117 PHE A CA 1
ATOM 932 C C . PHE A 1 117 ? 7.979 7.301 6.142 1.00 94.06 117 PHE A C 1
ATOM 934 O O . PHE A 1 117 ? 7.274 7.521 7.125 1.00 94.06 117 PHE A O 1
ATOM 941 N N . VAL A 1 118 ? 9.024 6.470 6.175 1.00 93.69 118 VAL A N 1
ATOM 942 C CA . VAL A 1 118 ? 9.379 5.685 7.372 1.00 93.69 118 VAL A CA 1
ATOM 943 C C . VAL A 1 118 ? 9.727 6.596 8.550 1.00 93.69 118 VAL A C 1
ATOM 945 O O . VAL A 1 118 ? 9.332 6.325 9.682 1.00 93.69 118 VAL A O 1
ATOM 948 N N . LYS A 1 119 ? 10.418 7.715 8.303 1.00 94.38 119 LYS A N 1
ATOM 949 C CA . LYS A 1 119 ? 10.750 8.693 9.351 1.00 94.38 119 LYS A CA 1
ATOM 950 C C . LYS A 1 119 ? 9.505 9.345 9.962 1.00 94.38 119 LYS A C 1
ATOM 952 O O . LYS A 1 119 ? 9.492 9.638 11.157 1.00 94.38 119 LYS A O 1
ATOM 957 N N . LYS A 1 120 ? 8.477 9.609 9.153 1.00 94.12 120 LYS A N 1
ATOM 958 C CA . LYS A 1 120 ? 7.232 10.275 9.579 1.00 94.12 120 LYS A CA 1
ATOM 959 C C . LYS A 1 120 ? 6.171 9.304 10.105 1.00 94.12 120 LYS A C 1
ATOM 961 O O . LYS A 1 120 ? 5.290 9.733 10.851 1.00 94.12 120 LYS A O 1
ATOM 966 N N . ASN A 1 121 ? 6.303 8.025 9.764 1.00 94.12 121 ASN A N 1
ATOM 967 C CA . ASN A 1 121 ? 5.407 6.926 10.117 1.00 94.12 121 ASN A CA 1
ATOM 968 C C . ASN A 1 121 ? 6.225 5.765 10.719 1.00 94.12 121 ASN A C 1
ATOM 970 O O . ASN A 1 121 ? 6.322 4.698 10.109 1.00 94.12 121 ASN A O 1
ATOM 974 N N . PRO A 1 122 ? 6.891 5.969 11.874 1.00 94.00 122 PRO A N 1
ATOM 975 C CA . PRO A 1 122 ? 7.830 4.998 12.444 1.00 94.00 122 PRO A CA 1
ATOM 976 C C . PRO A 1 122 ? 7.198 3.644 12.806 1.00 94.00 122 PRO A C 1
ATOM 978 O O . PRO A 1 122 ? 7.923 2.651 12.929 1.00 94.00 122 PRO A O 1
ATOM 981 N N . GLU A 1 123 ? 5.877 3.597 12.973 1.00 93.12 123 GLU A N 1
ATOM 982 C CA . GLU A 1 123 ? 5.075 2.394 13.183 1.00 93.12 123 GLU A CA 1
ATOM 983 C C . GLU A 1 123 ? 5.000 1.493 11.941 1.00 93.12 123 GLU A C 1
ATOM 985 O O . GLU A 1 123 ? 4.812 0.286 12.074 1.00 93.12 123 GLU A O 1
ATOM 990 N N . PHE A 1 124 ? 5.219 2.044 10.744 1.00 95.56 124 PHE A N 1
ATOM 991 C CA . PHE A 1 124 ? 5.241 1.281 9.503 1.00 95.56 124 PHE A CA 1
ATOM 992 C C . PHE A 1 124 ? 6.638 0.727 9.226 1.00 95.56 124 PHE A C 1
ATOM 994 O O . PHE A 1 124 ? 7.617 1.462 9.074 1.00 95.56 124 PHE A O 1
ATOM 1001 N N . LYS A 1 125 ? 6.732 -0.597 9.099 1.00 95.88 125 LYS A N 1
ATOM 1002 C CA . LYS A 1 125 ? 7.949 -1.309 8.697 1.00 95.88 125 LYS A CA 1
ATOM 1003 C C . LYS A 1 125 ? 7.779 -1.888 7.304 1.00 95.88 125 LYS A C 1
ATOM 1005 O O . LYS A 1 125 ? 6.723 -2.424 6.976 1.00 95.88 125 LYS A O 1
ATOM 1010 N N . LYS A 1 126 ? 8.822 -1.798 6.479 1.00 96.88 126 LYS A N 1
ATOM 1011 C CA . LYS A 1 126 ? 8.841 -2.478 5.181 1.00 96.88 126 LYS A CA 1
ATOM 1012 C C . LYS A 1 126 ? 8.811 -3.985 5.424 1.00 96.88 126 LYS A C 1
ATOM 1014 O O . LYS A 1 126 ? 9.649 -4.498 6.157 1.00 96.88 126 LYS A O 1
ATOM 1019 N N . THR A 1 127 ? 7.843 -4.664 4.823 1.00 96.56 127 THR A N 1
ATOM 1020 C CA . THR A 1 127 ? 7.677 -6.121 4.944 1.00 96.56 127 THR A CA 1
ATOM 1021 C C . THR A 1 127 ? 8.021 -6.842 3.657 1.00 96.56 127 THR A C 1
ATOM 1023 O O . THR A 1 127 ? 8.616 -7.909 3.713 1.00 96.56 127 THR A O 1
ATOM 1026 N N . MET A 1 128 ? 7.711 -6.238 2.507 1.00 96.69 128 MET A N 1
ATOM 1027 C CA . MET A 1 128 ? 8.025 -6.794 1.194 1.00 96.69 128 MET A CA 1
ATOM 1028 C C . MET A 1 128 ? 8.535 -5.714 0.245 1.00 96.69 128 MET A C 1
ATOM 1030 O O . MET A 1 128 ? 8.174 -4.539 0.350 1.00 96.69 128 MET A O 1
ATOM 1034 N N . SER A 1 129 ? 9.373 -6.137 -0.696 1.00 96.00 129 SER A N 1
ATOM 1035 C CA . SER A 1 129 ? 9.882 -5.320 -1.792 1.00 96.00 129 SER A CA 1
ATOM 1036 C C . SER A 1 129 ? 10.062 -6.210 -3.017 1.00 96.00 129 SER A C 1
ATOM 1038 O O . SER A 1 129 ? 10.843 -7.160 -2.988 1.00 96.00 129 SER A O 1
ATOM 1040 N N . PHE A 1 130 ? 9.318 -5.925 -4.081 1.00 95.25 130 PHE A N 1
ATOM 1041 C CA . PHE A 1 130 ? 9.419 -6.646 -5.347 1.00 95.25 130 PHE A CA 1
ATOM 1042 C C . PHE A 1 130 ? 10.226 -5.800 -6.324 1.00 95.25 130 PHE A C 1
ATOM 1044 O O . PHE A 1 130 ? 9.680 -4.924 -7.000 1.00 95.25 130 PHE A O 1
ATOM 1051 N N . ALA A 1 131 ? 11.542 -6.023 -6.336 1.00 93.88 131 ALA A N 1
ATOM 1052 C CA . ALA A 1 131 ? 12.470 -5.310 -7.204 1.00 93.88 131 ALA A CA 1
ATOM 1053 C C . ALA A 1 131 ? 12.134 -5.553 -8.678 1.00 93.88 131 ALA A C 1
ATOM 1055 O O . ALA A 1 131 ? 11.958 -6.696 -9.106 1.00 93.88 131 ALA A O 1
ATOM 1056 N N . LYS A 1 132 ? 12.052 -4.472 -9.451 1.00 92.38 132 LYS A N 1
ATOM 1057 C CA . LYS A 1 132 ? 11.861 -4.526 -10.897 1.00 92.38 132 LYS A CA 1
ATOM 1058 C C . LYS A 1 132 ? 13.186 -4.861 -11.593 1.00 92.38 132 LYS A C 1
ATOM 1060 O O . LYS A 1 132 ? 14.252 -4.631 -11.017 1.00 92.38 132 LYS A O 1
ATOM 1065 N N . PRO A 1 133 ? 13.154 -5.365 -12.841 1.00 92.75 133 PRO A N 1
ATOM 1066 C CA . PRO A 1 133 ? 14.371 -5.766 -13.550 1.00 92.75 133 PRO A CA 1
ATOM 1067 C C . PRO A 1 133 ? 15.384 -4.638 -13.797 1.00 92.75 133 PRO A C 1
ATOM 1069 O O . PRO A 1 133 ? 16.544 -4.924 -14.072 1.00 92.75 133 PRO A O 1
ATOM 1072 N N . ASP A 1 134 ? 14.979 -3.371 -13.676 1.00 89.56 134 ASP A N 1
ATOM 1073 C CA . ASP A 1 134 ? 15.878 -2.224 -13.820 1.00 89.56 134 ASP A CA 1
ATOM 1074 C C . ASP A 1 134 ? 16.699 -1.903 -12.562 1.00 89.56 134 ASP A C 1
ATOM 1076 O O . ASP A 1 134 ? 17.531 -0.997 -12.596 1.00 89.56 134 ASP A O 1
ATOM 1080 N N . ALA A 1 135 ? 16.454 -2.625 -11.462 1.00 87.06 135 ALA A N 1
ATOM 1081 C CA . ALA A 1 135 ? 17.084 -2.465 -10.151 1.00 87.06 135 ALA A CA 1
ATOM 1082 C C . ALA A 1 135 ? 16.950 -1.066 -9.514 1.00 87.06 135 ALA A C 1
ATOM 1084 O O . ALA A 1 135 ? 17.549 -0.805 -8.472 1.00 87.06 135 ALA A O 1
ATOM 1085 N N . ARG A 1 136 ? 16.164 -0.164 -10.111 1.00 87.94 136 ARG A N 1
ATOM 1086 C CA . ARG A 1 136 ? 15.940 1.204 -9.617 1.00 87.94 136 ARG A CA 1
ATOM 1087 C C . ARG A 1 136 ? 14.596 1.335 -8.929 1.00 87.94 136 ARG A C 1
ATOM 1089 O O . ARG A 1 136 ? 14.447 2.130 -8.006 1.00 87.94 136 ARG A O 1
ATOM 1096 N N . HIS A 1 137 ? 13.626 0.557 -9.383 1.00 90.56 137 HIS A N 1
ATOM 1097 C CA . HIS A 1 137 ? 12.264 0.602 -8.895 1.00 90.56 137 HIS A CA 1
ATOM 1098 C C . HIS A 1 137 ? 11.928 -0.717 -8.188 1.00 90.56 137 HIS A C 1
ATOM 1100 O O . HIS A 1 137 ? 12.309 -1.795 -8.636 1.00 90.56 137 HIS A O 1
ATOM 1106 N N . ALA A 1 138 ? 11.195 -0.655 -7.076 1.00 92.94 138 ALA A N 1
ATOM 1107 C CA . ALA A 1 138 ? 10.568 -1.825 -6.455 1.00 92.94 138 ALA A CA 1
ATOM 1108 C C . ALA A 1 138 ? 9.138 -1.525 -5.985 1.00 92.94 138 ALA A C 1
ATOM 1110 O O . ALA A 1 138 ? 8.876 -0.407 -5.541 1.00 92.94 138 ALA A O 1
ATOM 1111 N N . LEU A 1 139 ? 8.214 -2.483 -6.100 1.00 93.69 139 LEU A N 1
ATOM 1112 C CA . LEU A 1 139 ? 6.897 -2.362 -5.469 1.00 93.69 139 LEU A CA 1
ATOM 1113 C C . LEU A 1 139 ? 7.067 -2.702 -3.989 1.00 93.69 139 LEU A C 1
ATOM 1115 O O . LEU A 1 139 ? 7.358 -3.847 -3.642 1.00 93.69 139 LEU A O 1
ATOM 1119 N N . GLU A 1 140 ? 6.931 -1.702 -3.125 1.00 95.56 140 GLU A N 1
ATOM 1120 C CA . GLU A 1 140 ? 7.181 -1.846 -1.692 1.00 95.56 140 GLU A CA 1
ATOM 1121 C C . GLU A 1 140 ? 5.879 -1.913 -0.893 1.00 95.56 140 GLU A C 1
ATOM 1123 O O . GLU A 1 140 ? 4.922 -1.181 -1.158 1.00 95.56 140 GLU A O 1
ATOM 1128 N N . ILE A 1 141 ? 5.856 -2.788 0.113 1.00 97.12 141 ILE A N 1
ATOM 1129 C CA . ILE A 1 141 ? 4.726 -2.950 1.028 1.00 97.12 141 ILE A CA 1
ATOM 1130 C C . ILE A 1 141 ? 5.204 -2.734 2.455 1.00 97.12 141 ILE A C 1
ATOM 1132 O O . ILE A 1 141 ? 6.113 -3.409 2.951 1.00 97.12 141 ILE A O 1
ATOM 1136 N N . TYR A 1 142 ? 4.533 -1.816 3.133 1.00 97.50 142 TYR A N 1
ATOM 1137 C CA . TYR A 1 142 ? 4.756 -1.478 4.525 1.00 97.50 142 TYR A CA 1
ATOM 1138 C C . TYR A 1 142 ? 3.624 -2.021 5.388 1.00 97.50 142 TYR A C 1
ATOM 1140 O O . TYR A 1 142 ? 2.487 -2.106 4.933 1.00 97.50 142 TYR A O 1
ATOM 1148 N N . ARG A 1 143 ? 3.935 -2.380 6.632 1.00 96.38 143 ARG A N 1
ATOM 1149 C CA . ARG A 1 143 ? 2.980 -2.877 7.621 1.00 96.38 143 ARG A CA 1
ATOM 1150 C C . ARG A 1 143 ? 3.155 -2.132 8.934 1.00 96.38 143 ARG A C 1
ATOM 1152 O O . ARG A 1 143 ? 4.284 -1.998 9.404 1.00 96.38 143 ARG A O 1
ATOM 1159 N N . ALA A 1 144 ? 2.050 -1.708 9.522 1.00 94.69 144 ALA A N 1
ATOM 1160 C CA . ALA A 1 144 ? 1.952 -1.337 10.924 1.00 94.69 144 ALA A CA 1
ATOM 1161 C C . ALA A 1 144 ? 1.095 -2.372 11.663 1.00 94.69 144 ALA A C 1
ATOM 1163 O O . ALA A 1 144 ? 0.234 -3.029 11.067 1.00 94.69 144 ALA A O 1
ATOM 1164 N N . GLU A 1 145 ? 1.345 -2.528 12.961 1.0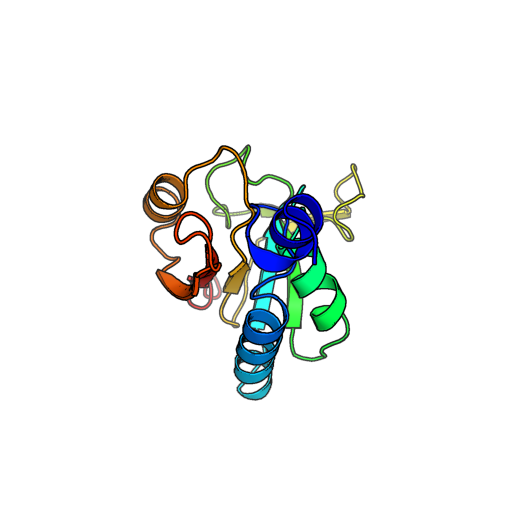0 90.75 145 GLU A N 1
ATOM 1165 C CA . GLU A 1 145 ? 0.439 -3.282 13.829 1.00 90.75 145 GLU A CA 1
ATOM 1166 C C . GLU A 1 145 ? -0.921 -2.580 13.944 1.00 90.75 145 GLU A C 1
ATOM 1168 O O . GLU A 1 145 ? -1.100 -1.445 13.491 1.00 90.75 145 GLU A O 1
ATOM 1173 N N . ALA A 1 146 ? -1.882 -3.270 14.558 1.00 80.12 146 ALA A N 1
ATOM 1174 C CA . ALA A 1 146 ? -3.171 -2.694 14.913 1.00 80.12 146 ALA A CA 1
ATOM 1175 C C . ALA A 1 146 ? -2.993 -1.360 15.661 1.00 80.12 146 ALA A C 1
ATOM 1177 O O . ALA A 1 146 ? -2.121 -1.224 16.521 1.00 80.12 146 ALA A O 1
ATOM 1178 N N . LEU A 1 147 ? -3.846 -0.380 15.352 1.00 71.69 147 LEU A N 1
ATOM 1179 C CA . LEU A 1 147 ? -3.789 0.960 15.956 1.00 71.69 147 LEU A CA 1
ATOM 1180 C C . LEU A 1 147 ? -4.220 0.965 17.431 1.00 71.69 147 LEU A C 1
ATOM 1182 O O . LEU A 1 147 ? -4.061 1.980 18.107 1.00 71.69 147 LEU A O 1
ATOM 1186 N N . GLY A 1 148 ? -4.736 -0.169 17.918 1.00 62.03 148 GLY A N 1
ATOM 1187 C CA . GLY A 1 148 ? -5.323 -0.314 19.241 1.00 62.03 148 GLY A CA 1
ATOM 1188 C C . GLY A 1 148 ? -6.671 0.399 19.343 1.00 62.03 148 GLY A C 1
ATOM 1189 O O . GLY A 1 148 ? -6.978 1.328 18.589 1.00 62.03 148 GLY A O 1
ATOM 1190 N N . ARG A 1 149 ? -7.499 -0.039 20.293 1.00 53.47 149 ARG A N 1
ATOM 1191 C CA . ARG A 1 149 ? -8.635 0.771 20.742 1.00 53.47 149 ARG A CA 1
ATOM 1192 C C . ARG A 1 149 ? -8.103 1.906 21.627 1.00 53.47 149 ARG A C 1
ATOM 1194 O O . ARG A 1 149 ? -7.098 1.691 22.306 1.00 53.47 149 ARG A O 1
ATOM 1201 N N . PRO A 1 150 ? -8.719 3.100 21.574 1.00 54.03 150 PRO A N 1
ATOM 1202 C CA . PRO A 1 150 ? -8.367 4.198 22.470 1.00 54.03 150 PRO A CA 1
ATOM 1203 C C . PRO A 1 150 ? -8.494 3.810 23.946 1.00 54.03 150 PRO A C 1
ATOM 1205 O O . PRO A 1 150 ? -9.325 2.925 24.258 1.00 54.03 150 PRO A O 1
#

Sequence (150 aa):
MSSLDRTMFLEGMNSGYGVKEAVAYLQDQANRGPIVLAVSSKPGNPTDGVLIYLRKQANIEILHVPWWPLHERLIPKGEAPDHAHKYQKEPFALKRLHSDAPIFFVYPYISYPAESFVKKNPEFKKTMSFAKPDARHALEIYRAEALGRP

Secondary structure (D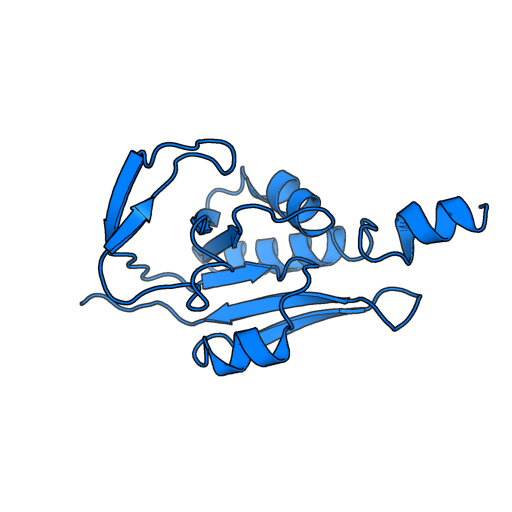SSP, 8-state):
--HHHHIIIIISTT--TTHHHHHHHHHHHHHHS-EEEEEESS--TTHHHHHHHHTT-TTEEEEEETTTTTSS-SS-SSEEEE-SSTT--S-SEEEE---SS-EEEE---SSS-HHHHHHH-TT-EEEEEEE-TTSS-EEEEEEE------

Foldseek 3Di:
DDPVCCCQAFADLQHLACLVVLLVVVVVLLVVAAEEEEDELCQGPPRVSNCVSCVPPPRYHYFYQDCPPVPLESQDQAWDQGPPDSPDPHGPDTDRDFFQHKYKYFD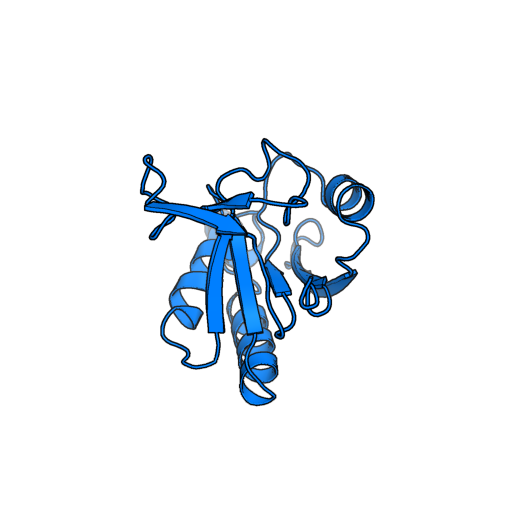GPDPDDPVSSCVNHVQWDWDDWAQTPNNPDTGTMIIGHGPDDD

pLDDT: mean 87.52, std 9.52, range [53.47, 98.12]